Protein AF-A0A971XCN7-F1 (afdb_monomer_lite)

pLDDT: mean 96.51, std 1.65, range [88.31, 98.44]

Radius of gyration: 10.85 Å; chains: 1; bounding box: 26×25×24 Å

Secondary structure (DSSP, 8-state):
-EEEETTT-SEEEEEETTEEEETTT--EEEEEETTEEEETTT--EEEEEETTEEEETTT--EEEEEE-

Structure (mmCIF, N/CA/C/O backbone):
data_AF-A0A971XCN7-F1
#
_entry.id   AF-A0A971XCN7-F1
#
loop_
_atom_site.group_PDB
_atom_site.id
_atom_site.type_symbol
_atom_site.label_atom_id
_atom_site.label_alt_id
_atom_site.label_comp_id
_atom_site.label_asym_id
_atom_site.label_entity_id
_atom_site.label_seq_id
_atom_site.pdbx_PDB_ins_code
_atom_site.Cartn_x
_atom_site.Cartn_y
_atom_site.Cartn_z
_atom_site.occupancy
_atom_site.B_iso_or_equiv
_atom_site.auth_seq_id
_atom_site.auth_comp_id
_atom_site.auth_asym_id
_atom_site.auth_atom_id
_atom_site.pdbx_PDB_model_num
ATOM 1 N N . MET A 1 1 ? -1.198 -11.317 -3.488 1.00 94.12 1 MET A N 1
ATOM 2 C CA . MET A 1 1 ? -1.021 -10.099 -4.301 1.00 94.12 1 MET A CA 1
ATOM 3 C C . MET A 1 1 ? 0.078 -9.265 -3.669 1.00 94.12 1 MET A C 1
ATOM 5 O O . MET A 1 1 ? 0.114 -9.162 -2.447 1.00 94.12 1 MET A O 1
ATOM 9 N N . ASN A 1 2 ? 0.988 -8.730 -4.471 1.00 96.19 2 ASN A N 1
ATOM 10 C CA . ASN A 1 2 ? 2.084 -7.879 -4.014 1.00 96.19 2 ASN A CA 1
ATOM 11 C C . ASN A 1 2 ? 1.911 -6.465 -4.569 1.00 96.19 2 ASN A C 1
ATOM 13 O O . ASN A 1 2 ? 1.270 -6.280 -5.600 1.00 96.19 2 ASN A O 1
ATOM 17 N N . ILE A 1 3 ? 2.498 -5.485 -3.897 1.00 97.62 3 ILE A N 1
ATOM 18 C CA . ILE A 1 3 ? 2.519 -4.088 -4.322 1.00 97.62 3 ILE A CA 1
ATOM 19 C C . ILE A 1 3 ? 3.970 -3.716 -4.612 1.00 97.62 3 ILE A C 1
ATOM 21 O O . ILE A 1 3 ? 4.848 -3.880 -3.760 1.00 97.62 3 ILE A O 1
ATOM 25 N N . PHE A 1 4 ? 4.218 -3.264 -5.836 1.00 97.94 4 PHE A N 1
ATOM 26 C CA . PHE A 1 4 ? 5.537 -2.918 -6.348 1.00 97.94 4 PHE A CA 1
ATOM 27 C C . PHE A 1 4 ? 5.719 -1.402 -6.368 1.00 97.94 4 PHE A C 1
ATOM 29 O O . PHE A 1 4 ? 4.881 -0.690 -6.920 1.00 97.94 4 PHE A O 1
ATOM 36 N N . ASP A 1 5 ? 6.811 -0.926 -5.782 1.00 96.88 5 ASP A N 1
ATOM 37 C CA . ASP A 1 5 ? 7.187 0.484 -5.741 1.00 96.88 5 ASP A CA 1
ATOM 38 C C . ASP A 1 5 ? 7.852 0.905 -7.048 1.00 96.88 5 ASP A C 1
ATOM 40 O O . ASP A 1 5 ? 8.847 0.328 -7.491 1.00 96.88 5 ASP A O 1
ATOM 44 N N . VAL A 1 6 ? 7.262 1.915 -7.683 1.00 95.00 6 VAL A N 1
ATOM 45 C CA . VAL A 1 6 ? 7.687 2.410 -8.994 1.00 95.00 6 VA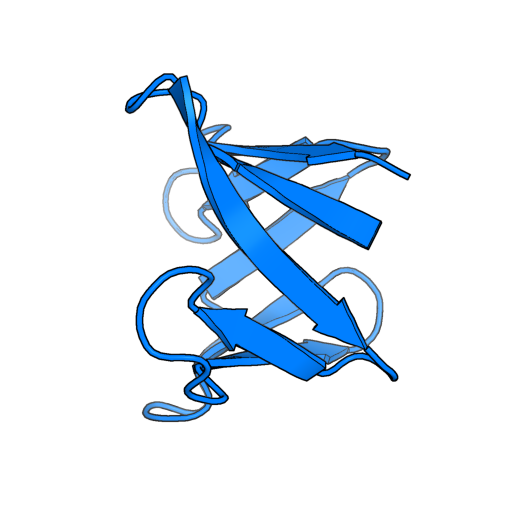L A CA 1
ATOM 46 C C . VAL A 1 6 ? 9.013 3.161 -8.909 1.00 95.00 6 VAL A C 1
ATOM 48 O O . VAL A 1 6 ? 9.814 3.082 -9.841 1.00 95.00 6 VAL A O 1
ATOM 51 N N . GLU A 1 7 ? 9.243 3.888 -7.817 1.00 94.88 7 GLU A N 1
ATOM 52 C CA . GLU A 1 7 ? 10.451 4.683 -7.605 1.00 94.88 7 GLU A CA 1
ATOM 53 C C . GLU A 1 7 ? 11.632 3.785 -7.224 1.00 94.88 7 GLU A C 1
ATOM 55 O O . GLU A 1 7 ? 12.724 3.913 -7.784 1.00 94.88 7 GLU A O 1
ATOM 60 N N . HIS A 1 8 ? 11.407 2.848 -6.301 1.00 94.44 8 HIS A N 1
ATOM 61 C CA . HIS A 1 8 ? 12.462 1.999 -5.746 1.00 94.44 8 HIS A CA 1
ATOM 62 C C . HIS A 1 8 ? 12.713 0.723 -6.558 1.00 94.44 8 HIS A C 1
ATOM 64 O O . HIS A 1 8 ? 13.801 0.147 -6.480 1.00 94.44 8 HIS A O 1
ATOM 70 N N . GLY A 1 9 ? 11.745 0.295 -7.370 1.00 94.50 9 GLY A N 1
ATOM 71 C CA . GLY A 1 9 ? 11.880 -0.883 -8.219 1.00 94.50 9 GLY A CA 1
ATOM 72 C C . GLY A 1 9 ? 11.893 -2.207 -7.445 1.00 94.50 9 GLY A C 1
ATOM 73 O O . GLY A 1 9 ? 12.498 -3.178 -7.911 1.00 94.50 9 GLY A O 1
ATOM 74 N N . ASP A 1 10 ? 11.257 -2.262 -6.273 1.00 96.31 10 ASP A N 1
ATOM 75 C CA . ASP A 1 10 ? 11.132 -3.454 -5.433 1.00 96.31 10 ASP A CA 1
ATOM 76 C C . ASP A 1 10 ? 9.688 -3.688 -4.949 1.00 96.31 10 ASP A C 1
ATOM 78 O O . ASP A 1 10 ? 8.783 -2.877 -5.140 1.00 96.31 10 ASP A O 1
ATOM 82 N N . PHE A 1 11 ? 9.437 -4.862 -4.362 1.00 96.25 11 PHE A N 1
ATOM 83 C CA . PHE A 1 11 ? 8.164 -5.124 -3.692 1.00 96.25 11 PHE A CA 1
ATOM 84 C C . PHE A 1 11 ? 8.158 -4.417 -2.337 1.00 96.25 11 PHE A C 1
ATOM 86 O O . PHE A 1 11 ? 8.901 -4.811 -1.437 1.00 96.25 11 PHE A O 1
ATOM 93 N N . ALA A 1 12 ? 7.302 -3.406 -2.197 1.00 97.06 12 ALA A N 1
ATOM 94 C CA . ALA A 1 12 ? 7.156 -2.64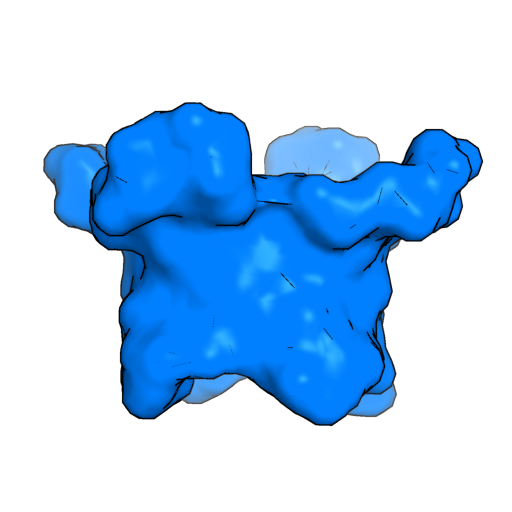3 -0.963 1.00 97.06 12 ALA A CA 1
ATOM 95 C C . ALA A 1 12 ? 6.176 -3.300 0.009 1.00 97.06 12 ALA A C 1
ATOM 97 O O . ALA A 1 12 ? 6.427 -3.319 1.213 1.00 97.06 12 ALA A O 1
ATOM 98 N N . PHE A 1 13 ? 5.092 -3.895 -0.504 1.00 97.94 13 PHE A N 1
ATOM 99 C CA . PHE A 1 13 ? 4.050 -4.477 0.340 1.00 97.94 13 PHE A CA 1
ATOM 100 C C . PHE A 1 13 ? 3.492 -5.788 -0.214 1.00 97.94 13 PHE A C 1
ATOM 102 O O . PHE A 1 13 ? 3.636 -6.110 -1.396 1.00 97.94 13 PHE A O 1
ATOM 109 N N . PHE A 1 14 ? 2.796 -6.531 0.640 1.00 97.06 14 PHE A N 1
ATOM 110 C CA . PHE A 1 14 ? 1.928 -7.636 0.239 1.00 97.06 14 PHE A CA 1
ATOM 111 C C . PHE A 1 14 ? 0.544 -7.479 0.866 1.00 97.06 14 PHE A C 1
ATOM 113 O O . PHE A 1 14 ? 0.394 -6.830 1.902 1.00 97.06 14 PHE A O 1
ATOM 120 N N . VAL A 1 15 ? -0.461 -8.062 0.213 1.00 96.69 15 VAL A N 1
ATOM 121 C CA . VAL A 1 15 ? -1.872 -7.941 0.599 1.00 96.69 15 VAL A CA 1
ATOM 122 C C . VAL A 1 15 ? -2.455 -9.310 0.939 1.0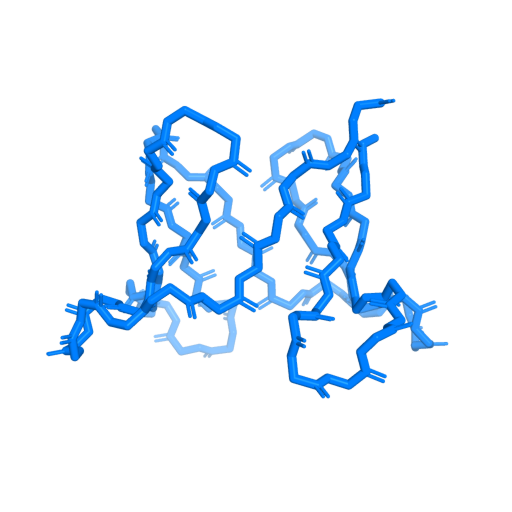0 96.69 15 VAL A C 1
ATOM 124 O O . VAL A 1 15 ? -2.330 -10.248 0.143 1.00 96.69 15 VAL A O 1
ATOM 127 N N . GLU A 1 16 ? -3.123 -9.389 2.089 1.00 96.31 16 GLU A N 1
ATOM 128 C CA . GLU A 1 16 ? -3.865 -10.551 2.594 1.00 96.31 16 GLU A CA 1
ATOM 129 C C . GLU A 1 16 ? -5.150 -10.066 3.282 1.00 96.31 16 GLU A C 1
ATOM 131 O O . GLU A 1 16 ? -5.083 -9.203 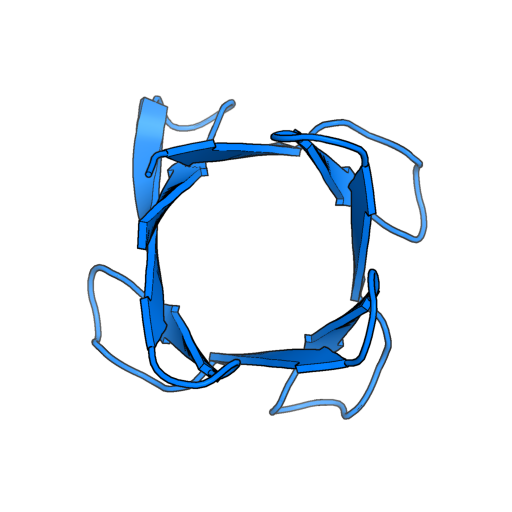4.148 1.00 96.31 16 GLU A O 1
ATOM 136 N N . ASP A 1 17 ? -6.320 -10.568 2.872 1.00 93.75 17 ASP A N 1
ATOM 137 C CA . ASP A 1 17 ? -7.632 -10.229 3.457 1.00 93.75 17 ASP A CA 1
ATOM 138 C C . ASP A 1 17 ? -7.855 -8.720 3.706 1.00 93.75 17 ASP A C 1
ATOM 140 O O . ASP A 1 17 ? -8.215 -8.291 4.801 1.00 93.75 17 ASP A O 1
ATOM 144 N N . ASN A 1 18 ? -7.607 -7.899 2.676 1.00 95.06 18 ASN A N 1
ATOM 145 C CA . ASN A 1 18 ? -7.669 -6.424 2.696 1.00 95.06 18 ASN A CA 1
ATOM 146 C C . ASN A 1 18 ? -6.658 -5.729 3.622 1.00 95.06 18 ASN A C 1
ATOM 148 O O . ASN A 1 18 ? -6.660 -4.503 3.737 1.00 95.06 18 ASN A O 1
ATOM 152 N N . SER A 1 19 ? -5.766 -6.486 4.248 1.00 97.62 19 SER A N 1
ATOM 153 C CA . SER A 1 19 ? -4.678 -5.971 5.065 1.00 97.62 19 SER A CA 1
ATOM 154 C C . SER A 1 19 ? -3.409 -5.858 4.226 1.00 97.62 19 SER A C 1
ATOM 156 O O . SER A 1 19 ? -3.052 -6.780 3.491 1.00 97.62 19 SER A O 1
ATOM 158 N N . ILE A 1 20 ? -2.729 -4.716 4.317 1.00 98.06 20 ILE A N 1
ATOM 159 C CA . ILE A 1 20 ? -1.470 -4.444 3.624 1.00 98.06 20 ILE A CA 1
ATOM 160 C C . ILE A 1 20 ? -0.342 -4.454 4.643 1.00 98.06 20 ILE A C 1
ATOM 162 O O . ILE A 1 20 ? -0.377 -3.750 5.659 1.00 98.06 20 ILE A O 1
ATOM 166 N N . TYR A 1 21 ? 0.686 -5.225 4.324 1.00 98.38 21 TYR A N 1
ATOM 167 C CA . TYR A 1 21 ? 1.829 -5.440 5.187 1.00 98.38 21 TYR A CA 1
ATOM 168 C C . TYR A 1 21 ? 3.117 -4.992 4.511 1.00 98.38 21 TYR A C 1
ATOM 170 O O . TYR A 1 21 ? 3.310 -5.236 3.318 1.00 98.38 21 TYR A O 1
ATOM 178 N N . ASP A 1 22 ? 4.023 -4.402 5.285 1.00 97.75 22 ASP A N 1
ATOM 179 C CA . ASP A 1 22 ? 5.370 -4.069 4.827 1.00 97.75 22 ASP A CA 1
ATOM 180 C C . ASP A 1 22 ? 6.120 -5.343 4.417 1.00 97.75 22 ASP A C 1
ATOM 182 O O . ASP A 1 22 ? 6.179 -6.331 5.157 1.00 97.75 22 ASP A O 1
ATOM 186 N N . ALA A 1 23 ? 6.690 -5.353 3.213 1.00 95.62 23 ALA A N 1
ATOM 187 C CA . ALA A 1 23 ? 7.349 -6.538 2.676 1.00 95.62 23 ALA A CA 1
ATOM 188 C C . ALA A 1 23 ? 8.627 -6.914 3.445 1.00 95.62 23 ALA A C 1
ATOM 190 O O . ALA A 1 23 ? 8.994 -8.095 3.475 1.00 95.62 23 ALA A O 1
ATOM 191 N N . LYS A 1 24 ? 9.298 -5.937 4.071 1.00 94.06 24 LYS A N 1
ATOM 192 C CA . LYS A 1 24 ? 10.557 -6.121 4.806 1.00 94.06 24 LYS A CA 1
ATOM 193 C C . LYS A 1 24 ? 10.295 -6.506 6.259 1.00 94.06 24 LYS A C 1
ATOM 195 O O . LYS A 1 24 ? 10.872 -7.490 6.721 1.00 94.06 24 LYS A O 1
ATOM 200 N N . SER A 1 25 ? 9.443 -5.769 6.972 1.00 96.56 25 SER A N 1
ATOM 201 C CA . SER A 1 25 ? 9.191 -5.997 8.402 1.00 96.56 25 SER A CA 1
ATOM 202 C C . SER A 1 25 ? 8.040 -6.959 8.689 1.00 96.56 25 SER A C 1
ATOM 204 O O . SER A 1 25 ? 8.031 -7.576 9.752 1.00 96.56 25 SER A O 1
ATOM 206 N N . ARG A 1 26 ? 7.117 -7.148 7.734 1.00 94.94 26 ARG A N 1
ATOM 207 C CA . ARG A 1 26 ? 5.839 -7.868 7.908 1.00 94.94 26 ARG A CA 1
ATOM 208 C C . ARG A 1 26 ? 4.853 -7.170 8.848 1.00 94.94 26 ARG A C 1
ATOM 210 O O . ARG A 1 26 ? 3.887 -7.798 9.276 1.00 94.94 26 ARG A O 1
ATOM 217 N N . ASP A 1 27 ? 5.059 -5.888 9.136 1.00 97.94 27 ASP A N 1
ATOM 218 C CA . ASP A 1 27 ? 4.123 -5.108 9.942 1.00 97.94 27 ASP A CA 1
ATOM 219 C C . ASP A 1 27 ? 2.866 -4.771 9.144 1.00 97.94 27 ASP A C 1
ATOM 221 O O . ASP A 1 27 ? 2.935 -4.440 7.962 1.00 97.94 27 ASP A O 1
ATOM 225 N N . TYR A 1 28 ? 1.714 -4.822 9.806 1.00 97.56 28 TYR A N 1
ATOM 226 C CA . TYR A 1 28 ? 0.445 -4.365 9.253 1.00 97.56 28 TYR A CA 1
ATOM 227 C C . TYR A 1 28 ? 0.402 -2.833 9.255 1.00 97.56 28 TYR A C 1
ATOM 229 O O . TYR A 1 28 ? 0.380 -2.212 10.319 1.00 97.56 28 TYR A O 1
ATOM 237 N N . VAL A 1 29 ? 0.417 -2.229 8.068 1.00 98.19 29 VAL A N 1
ATOM 238 C CA . VAL A 1 29 ? 0.671 -0.787 7.895 1.00 98.19 29 VAL A CA 1
ATOM 239 C C . VAL A 1 29 ? -0.500 -0.040 7.270 1.00 98.19 29 VAL A C 1
ATOM 241 O O . VAL A 1 29 ? -0.767 1.108 7.642 1.00 98.19 29 VAL A O 1
ATOM 244 N N . TYR A 1 30 ? -1.240 -0.694 6.376 1.00 98.31 30 TYR A N 1
ATOM 245 C CA . TYR A 1 30 ? -2.420 -0.115 5.744 1.00 98.31 30 TYR A CA 1
ATOM 246 C C . TYR A 1 30 ? -3.548 -1.130 5.646 1.00 98.31 30 TYR A C 1
ATOM 248 O O . TYR A 1 30 ? -3.314 -2.335 5.678 1.00 98.31 30 TYR A O 1
ATOM 256 N N . PHE A 1 31 ? -4.766 -0.642 5.459 1.00 97.94 31 PHE A N 1
ATOM 257 C CA . PHE A 1 31 ? -5.911 -1.472 5.112 1.00 97.94 31 PHE A CA 1
ATOM 258 C C . PHE A 1 31 ? -6.654 -0.902 3.918 1.00 97.94 31 PHE A C 1
ATOM 260 O O . PHE A 1 31 ? -6.597 0.301 3.660 1.00 97.94 31 PHE A O 1
ATOM 267 N N . ILE A 1 32 ? -7.326 -1.792 3.200 1.00 97.56 32 ILE A N 1
ATOM 268 C CA . ILE A 1 32 ? -8.121 -1.483 2.019 1.00 97.56 32 ILE A CA 1
ATOM 269 C C . ILE A 1 32 ? -9.595 -1.492 2.414 1.00 97.56 32 ILE A C 1
ATOM 271 O O . ILE A 1 32 ? -10.081 -2.456 3.010 1.00 97.56 32 ILE A O 1
ATOM 275 N N . GLU A 1 33 ? -10.304 -0.430 2.057 1.00 97.38 33 GLU A N 1
ATOM 276 C CA . GLU A 1 33 ? -11.760 -0.343 2.123 1.00 97.38 33 GLU A CA 1
ATOM 277 C C . GLU A 1 33 ? -12.265 0.235 0.797 1.00 97.38 33 GLU A C 1
ATOM 279 O O . GLU A 1 33 ? -11.911 1.354 0.415 1.00 97.38 33 GLU A O 1
ATOM 284 N N . ASP A 1 34 ? -13.048 -0.566 0.071 1.00 94.75 34 ASP A N 1
ATOM 285 C CA . ASP A 1 34 ? -13.382 -0.345 -1.340 1.00 94.75 34 ASP A CA 1
ATOM 286 C C . ASP A 1 34 ? -12.109 -0.090 -2.176 1.00 94.75 34 ASP A C 1
ATOM 288 O O . ASP A 1 34 ? -11.196 -0.917 -2.176 1.00 94.75 34 ASP A O 1
ATOM 292 N N . ASP A 1 35 ? -12.020 1.061 -2.844 1.00 95.75 35 ASP A N 1
ATOM 293 C CA . ASP A 1 35 ? -10.867 1.477 -3.651 1.00 95.75 35 ASP A CA 1
ATOM 294 C C . ASP A 1 35 ? -9.920 2.431 -2.894 1.00 95.75 35 ASP A C 1
ATOM 296 O O . ASP A 1 35 ? -9.110 3.137 -3.496 1.00 95.75 35 ASP A O 1
ATOM 300 N N . HIS A 1 36 ? -10.019 2.497 -1.563 1.00 97.62 36 HIS A N 1
ATOM 301 C CA . HIS A 1 36 ? -9.254 3.424 -0.730 1.00 97.62 36 HIS A CA 1
ATOM 302 C C . HIS A 1 36 ? -8.335 2.667 0.234 1.00 97.62 36 HIS A C 1
ATOM 304 O O . HIS A 1 36 ? -8.718 1.685 0.866 1.00 97.62 36 HIS A O 1
ATOM 310 N N . ILE A 1 37 ? -7.109 3.163 0.379 1.00 98.12 37 ILE A N 1
ATOM 311 C CA . ILE A 1 37 ? -6.087 2.647 1.286 1.00 98.12 37 ILE A CA 1
ATOM 312 C C . ILE A 1 37 ? -5.905 3.631 2.435 1.00 98.12 37 ILE A C 1
ATOM 314 O O . ILE A 1 37 ? -5.625 4.821 2.235 1.00 98.12 37 ILE A O 1
ATOM 318 N N . PHE A 1 38 ? -6.011 3.114 3.652 1.00 98.44 38 PHE A N 1
ATOM 319 C CA . PHE A 1 38 ? -5.925 3.880 4.886 1.00 98.44 38 PHE A CA 1
ATOM 320 C C . PHE A 1 38 ? -4.721 3.450 5.713 1.00 98.44 38 PHE A C 1
ATOM 322 O O . PHE A 1 38 ? -4.427 2.265 5.840 1.00 98.44 38 PHE A O 1
ATOM 329 N N . SER A 1 39 ? -4.030 4.415 6.314 1.00 98.00 39 SER A N 1
ATOM 330 C CA . SER A 1 39 ? -2.951 4.157 7.270 1.00 98.00 39 SER A CA 1
ATOM 331 C C . SER A 1 39 ? -3.526 3.598 8.565 1.00 98.00 39 SER A C 1
ATOM 333 O O . SER A 1 39 ? -4.397 4.218 9.172 1.00 98.00 39 SER A O 1
ATOM 335 N N . VAL A 1 40 ? -3.000 2.461 9.019 1.00 97.56 40 VAL A N 1
ATOM 336 C CA . VAL A 1 40 ? -3.375 1.864 10.310 1.00 97.56 40 VAL A CA 1
ATOM 337 C C . VAL A 1 40 ? -2.967 2.777 11.466 1.00 97.56 40 VAL A C 1
ATOM 339 O O . VAL A 1 40 ? -3.728 2.951 12.413 1.00 97.56 40 VAL A O 1
ATOM 342 N N . GLU A 1 41 ? -1.790 3.404 11.374 1.00 96.50 41 GLU A N 1
ATOM 343 C CA . GLU A 1 41 ? -1.271 4.298 12.415 1.00 96.50 41 GLU A CA 1
ATOM 344 C C . GLU A 1 41 ? -2.143 5.548 12.601 1.00 96.50 41 GLU A C 1
ATOM 346 O O . GLU A 1 41 ? -2.441 5.945 13.727 1.00 96.50 41 GLU A O 1
ATOM 351 N N . SER A 1 42 ? -2.551 6.187 11.500 1.00 96.88 42 SER A N 1
ATOM 352 C CA . SER A 1 42 ? -3.233 7.488 11.549 1.00 96.88 42 SER A CA 1
ATOM 353 C C . SER A 1 42 ? -4.742 7.427 11.308 1.00 96.88 42 SER A C 1
ATOM 355 O O . SER A 1 42 ? -5.431 8.420 11.545 1.00 96.88 42 SER A O 1
ATOM 357 N N . GLY A 1 43 ? -5.256 6.307 10.795 1.00 96.19 43 GLY A N 1
ATOM 358 C CA . GLY A 1 43 ? -6.639 6.152 10.336 1.00 96.19 43 GLY A CA 1
ATOM 359 C C . GLY A 1 43 ? -6.996 7.009 9.117 1.00 96.19 43 GLY A C 1
ATOM 360 O O . GLY A 1 43 ? -8.168 7.123 8.767 1.00 96.19 43 GLY A O 1
ATOM 361 N N . LYS A 1 44 ? -6.019 7.673 8.490 1.00 97.50 44 LYS A N 1
ATOM 362 C CA . LYS A 1 44 ? -6.260 8.570 7.357 1.00 97.50 44 LYS A CA 1
ATOM 363 C C . LYS A 1 44 ? -6.212 7.810 6.047 1.00 97.50 44 LYS A C 1
ATOM 365 O O . LYS A 1 44 ? -5.375 6.932 5.873 1.00 97.50 44 LYS A O 1
ATOM 370 N N . PHE A 1 45 ? -7.058 8.230 5.118 1.00 96.81 45 PHE A N 1
ATOM 371 C CA . PHE A 1 45 ? -6.952 7.886 3.707 1.00 96.81 45 PHE A CA 1
ATOM 372 C C . PHE A 1 45 ? -5.634 8.430 3.139 1.00 96.81 45 PHE A C 1
ATOM 374 O O . PHE A 1 45 ? -5.337 9.617 3.306 1.00 96.81 45 PHE A O 1
ATOM 381 N N . VAL A 1 46 ? -4.838 7.560 2.512 1.00 97.88 46 VAL A N 1
ATOM 382 C CA . VAL A 1 46 ? -3.490 7.892 2.016 1.00 97.88 46 VAL A CA 1
ATOM 383 C C . VAL A 1 46 ? -3.352 7.639 0.521 1.00 97.88 46 VAL A C 1
ATOM 385 O O . VAL A 1 46 ? -2.692 8.423 -0.159 1.00 97.88 46 VAL A O 1
ATOM 388 N N . TYR A 1 47 ? -3.999 6.597 -0.004 1.00 98.12 47 TYR A N 1
ATOM 389 C CA . TYR A 1 47 ? -3.914 6.244 -1.420 1.00 98.12 47 TYR A CA 1
ATOM 390 C C . TYR A 1 47 ? -5.247 5.746 -1.949 1.00 98.12 47 TYR A C 1
ATOM 392 O O . TYR A 1 47 ? -5.966 5.090 -1.204 1.00 98.12 47 TYR A O 1
ATOM 400 N N . PHE A 1 48 ? -5.548 5.983 -3.222 1.00 97.50 48 PHE A N 1
ATOM 401 C CA . PHE A 1 48 ? -6.649 5.308 -3.915 1.00 97.50 48 PHE A CA 1
ATOM 402 C C . PHE A 1 48 ? -6.122 4.334 -4.965 1.00 97.50 48 PHE A C 1
ATOM 404 O O . PHE A 1 48 ? -4.997 4.473 -5.452 1.00 97.50 48 PHE A O 1
ATOM 411 N N . ILE A 1 49 ? -6.953 3.349 -5.285 1.00 96.94 49 ILE A N 1
ATOM 412 C CA . ILE A 1 49 ? -6.701 2.295 -6.259 1.00 96.94 49 ILE A CA 1
ATOM 413 C C . ILE A 1 49 ? -7.517 2.602 -7.515 1.00 96.94 49 ILE A C 1
ATOM 415 O O . ILE A 1 49 ? -8.710 2.882 -7.435 1.00 96.94 49 ILE A O 1
ATOM 419 N N . GLU A 1 50 ? -6.880 2.536 -8.679 1.00 97.00 50 GLU A N 1
ATOM 420 C CA . GLU A 1 50 ? -7.553 2.579 -9.976 1.00 97.00 50 GLU A CA 1
ATOM 421 C C . GLU A 1 50 ? -6.919 1.522 -10.888 1.00 97.00 50 GLU A C 1
ATOM 423 O O . GLU A 1 50 ? -5.720 1.554 -11.180 1.00 97.00 50 GLU A O 1
ATOM 428 N N . ASP A 1 51 ? -7.724 0.543 -11.304 1.00 94.75 51 ASP A N 1
ATOM 429 C CA . ASP A 1 51 ? -7.265 -0.681 -11.965 1.00 94.75 51 ASP A CA 1
ATOM 430 C C . ASP A 1 51 ? -6.155 -1.396 -11.160 1.00 94.75 51 ASP A C 1
ATOM 432 O O . ASP A 1 51 ? -6.368 -1.802 -10.019 1.00 94.75 51 ASP A O 1
ATOM 436 N N . ASP A 1 52 ? -4.968 -1.569 -11.749 1.00 94.94 52 ASP A N 1
ATOM 437 C CA . ASP A 1 52 ? -3.791 -2.161 -11.103 1.00 94.94 52 ASP A CA 1
ATOM 438 C C . ASP A 1 52 ? -2.775 -1.088 -10.643 1.00 94.94 52 ASP A C 1
ATOM 440 O O . ASP A 1 52 ? -1.592 -1.383 -10.453 1.00 94.94 52 ASP A O 1
ATOM 444 N N . HIS A 1 53 ? -3.217 0.163 -10.472 1.00 97.25 53 HIS A N 1
ATOM 445 C CA . HIS A 1 53 ? -2.386 1.302 -10.079 1.00 97.25 53 HIS A CA 1
ATOM 446 C C . HIS A 1 53 ? -2.844 1.893 -8.741 1.00 97.25 53 HIS A C 1
ATOM 448 O O . HIS A 1 53 ? -4.036 1.980 -8.452 1.00 97.25 53 HIS A O 1
ATOM 454 N N . ILE A 1 54 ? -1.884 2.340 -7.933 1.00 97.88 54 ILE A N 1
ATOM 455 C CA . ILE A 1 54 ? -2.120 3.029 -6.664 1.00 97.88 54 ILE A CA 1
ATOM 456 C C . ILE A 1 54 ? -1.548 4.438 -6.756 1.00 97.88 54 ILE A C 1
ATOM 458 O O . ILE A 1 54 ? -0.389 4.635 -7.145 1.00 97.88 54 ILE A O 1
ATOM 462 N N . PHE A 1 55 ? -2.363 5.406 -6.351 1.00 98.12 55 PHE A N 1
ATOM 463 C CA . PHE A 1 55 ? -2.052 6.823 -6.414 1.00 98.12 55 PHE A CA 1
ATOM 464 C C . PHE A 1 55 ? -2.099 7.455 -5.030 1.00 98.12 55 PHE A C 1
ATOM 466 O O . PHE A 1 55 ? -2.989 7.166 -4.231 1.00 98.12 55 PHE A O 1
ATOM 473 N N . GLU A 1 56 ? -1.177 8.370 -4.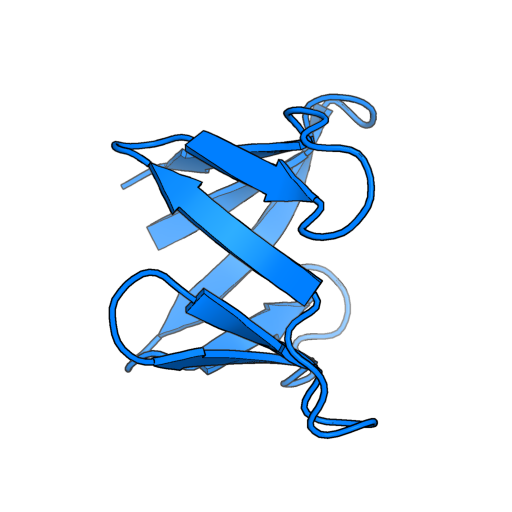753 1.00 97.25 56 GLU A N 1
ATOM 474 C CA . GLU A 1 56 ? -1.235 9.221 -3.567 1.00 97.25 56 GLU A CA 1
ATOM 475 C C . GLU A 1 56 ? -2.516 10.058 -3.559 1.00 97.25 56 GLU A C 1
ATOM 477 O O . GLU A 1 56 ? -2.773 10.843 -4.470 1.00 97.25 56 GLU A O 1
ATOM 482 N N . ALA A 1 57 ? -3.286 9.965 -2.478 1.00 95.31 57 ALA A N 1
ATOM 483 C CA . ALA A 1 57 ? -4.546 10.683 -2.325 1.00 95.31 57 ALA A CA 1
ATOM 484 C C . ALA A 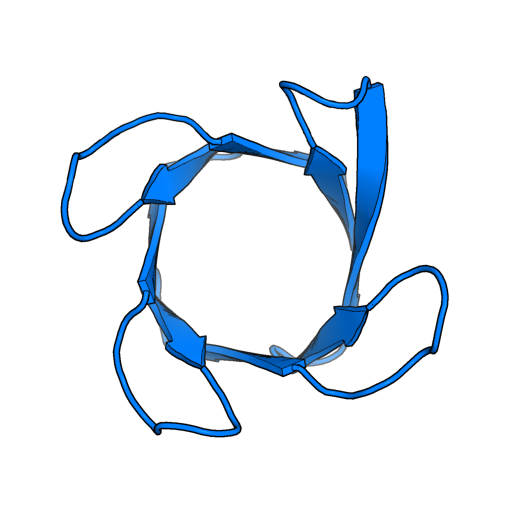1 57 ? -4.387 12.208 -2.402 1.00 95.31 57 ALA A C 1
ATOM 486 O O . ALA A 1 57 ? -5.285 12.909 -2.866 1.00 95.31 57 ALA A O 1
ATOM 487 N N . HIS A 1 58 ? -3.262 12.740 -1.913 1.00 93.75 58 HIS A N 1
ATOM 488 C CA . HIS A 1 58 ? -3.063 14.186 -1.845 1.00 93.75 58 HIS A CA 1
ATOM 489 C C . HIS A 1 58 ? -2.579 14.790 -3.167 1.00 93.75 58 HIS A C 1
ATOM 491 O O . HIS A 1 58 ? -3.015 15.881 -3.534 1.00 93.75 58 HIS A O 1
ATOM 497 N N . SER A 1 59 ? -1.665 14.108 -3.856 1.00 95.44 59 SER A N 1
ATOM 498 C CA . SER A 1 59 ? -0.994 14.616 -5.057 1.00 95.44 59 SER A CA 1
ATOM 499 C C . SER A 1 59 ? -1.591 14.061 -6.353 1.00 95.44 59 SER A C 1
ATOM 501 O O . SER A 1 59 ? -1.440 14.684 -7.401 1.00 95.44 59 SER A O 1
ATOM 503 N N . GLY A 1 60 ? -2.264 12.906 -6.297 1.00 94.38 60 GLY A N 1
ATOM 504 C CA . GLY A 1 60 ? -2.661 12.132 -7.473 1.00 94.38 60 GLY A CA 1
ATOM 505 C C . GLY A 1 60 ? -1.476 11.476 -8.183 1.00 94.38 60 GLY A C 1
ATOM 506 O O . GLY A 1 60 ? -1.623 11.026 -9.317 1.00 94.38 60 GLY A O 1
ATOM 507 N N . ASN A 1 61 ? -0.294 11.446 -7.560 1.00 97.12 61 ASN A N 1
ATOM 508 C CA . ASN A 1 61 ? 0.875 10.814 -8.150 1.00 97.12 61 ASN A CA 1
ATOM 509 C C . ASN A 1 61 ? 0.714 9.305 -8.131 1.00 97.12 61 ASN A C 1
ATOM 511 O O . ASN A 1 61 ? 0.423 8.710 -7.096 1.00 97.12 61 ASN A O 1
ATOM 515 N N . PHE A 1 62 ? 0.976 8.694 -9.274 1.00 96.38 62 PHE A N 1
ATOM 516 C CA . PHE A 1 62 ? 1.109 7.257 -9.381 1.00 96.38 62 PHE A CA 1
ATOM 517 C C . PHE A 1 62 ? 2.379 6.785 -8.658 1.00 96.38 62 PHE A C 1
ATOM 519 O O . PHE A 1 62 ? 3.465 7.281 -8.960 1.00 96.38 62 PHE A O 1
ATOM 526 N N . VAL A 1 63 ? 2.246 5.841 -7.721 1.00 97.62 63 VAL A N 1
ATOM 527 C CA . VAL A 1 63 ? 3.351 5.425 -6.835 1.00 97.62 63 VAL A CA 1
ATOM 528 C C . VAL A 1 63 ? 3.571 3.917 -6.761 1.00 97.62 63 VAL A C 1
ATOM 530 O O . VAL A 1 63 ? 4.715 3.488 -6.603 1.00 97.62 63 VAL A O 1
ATOM 533 N N . TYR A 1 64 ? 2.525 3.099 -6.927 1.00 97.81 64 TYR A N 1
ATOM 534 C CA . TYR A 1 64 ? 2.673 1.643 -6.855 1.00 97.81 64 TYR A CA 1
ATOM 535 C C . TYR A 1 64 ? 1.854 0.889 -7.896 1.00 97.81 64 TYR A C 1
ATOM 537 O O . TYR A 1 64 ? 0.708 1.241 -8.154 1.00 97.81 64 TYR A O 1
ATOM 545 N N . TYR A 1 65 ? 2.397 -0.218 -8.403 1.00 96.69 65 TYR A N 1
ATOM 546 C CA . TYR A 1 65 ? 1.637 -1.209 -9.170 1.00 96.69 65 TYR A CA 1
ATOM 547 C C . TYR A 1 65 ? 1.146 -2.346 -8.277 1.00 96.69 65 TYR A C 1
ATOM 549 O O . TYR A 1 65 ? 1.881 -2.843 -7.419 1.00 96.69 65 TYR A O 1
ATOM 557 N N . ILE A 1 66 ? -0.062 -2.830 -8.547 1.00 96.38 66 ILE A N 1
ATOM 558 C CA . ILE A 1 66 ? -0.595 -4.065 -7.982 1.00 96.38 66 ILE A CA 1
ATOM 559 C C . ILE A 1 66 ? -0.185 -5.242 -8.876 1.00 96.38 66 ILE A C 1
ATOM 561 O O . ILE A 1 66 ? -0.483 -5.284 -10.066 1.00 96.38 66 ILE A O 1
ATOM 565 N N . VAL A 1 67 ? 0.487 -6.232 -8.289 1.00 95.75 67 VAL A N 1
ATOM 566 C CA . VAL A 1 67 ? 0.943 -7.453 -8.966 1.00 95.75 67 VAL A CA 1
ATOM 567 C C . VAL A 1 67 ? 0.199 -8.655 -8.382 1.00 95.75 67 VAL A C 1
ATOM 569 O O . VAL A 1 67 ? 0.355 -8.980 -7.200 1.00 95.75 67 VAL A O 1
ATOM 572 N N . ARG A 1 68 ? -0.637 -9.301 -9.202 1.00 88.31 68 ARG A N 1
ATOM 573 C CA . ARG A 1 68 ? -1.497 -10.425 -8.792 1.00 88.31 68 ARG A CA 1
ATOM 574 C C . ARG A 1 68 ? -0.729 -11.733 -8.644 1.00 88.31 68 ARG A C 1
ATOM 576 O O . ARG A 1 68 ? 0.049 -12.072 -9.561 1.00 88.31 68 ARG A O 1
#

Foldseek 3Di:
DFKAWPVVRGTQWDDDPQFIAGPVPRDGAWGDDPQFIAGPVPRDTAWGHDPQWIAGPPPRDTTIGHDD

Sequence (68 aa):
MNIFDVEHGDFAFFVEDNSIYDAKSRDYVYFIEDDHIFSVESGKFVYFIEDDHIFEAHSGNFVYYIVR